Protein AF-A0A2W5B797-F1 (afdb_monomer)

Structure (mmCIF, N/CA/C/O backbone):
data_AF-A0A2W5B797-F1
#
_entry.id   AF-A0A2W5B797-F1
#
loop_
_atom_site.group_PDB
_atom_site.id
_atom_site.type_symbol
_atom_site.label_atom_id
_atom_site.label_alt_id
_atom_site.label_comp_id
_atom_site.label_asym_id
_atom_site.label_entity_id
_atom_site.label_seq_id
_atom_site.pdbx_PDB_ins_code
_atom_site.Cartn_x
_atom_site.Cartn_y
_atom_site.Cartn_z
_atom_site.occupancy
_atom_site.B_iso_or_equiv
_atom_site.auth_seq_id
_atom_site.auth_comp_id
_atom_site.auth_asym_id
_atom_site.auth_atom_id
_atom_site.pdbx_PDB_model_num
ATOM 1 N N . MET A 1 1 ? -12.580 -9.251 2.711 1.00 57.81 1 MET A N 1
ATOM 2 C CA . MET A 1 1 ? -12.273 -7.919 3.290 1.00 57.81 1 MET A CA 1
ATOM 3 C C . MET A 1 1 ? -12.890 -6.840 2.399 1.00 57.81 1 MET A C 1
ATOM 5 O O . MET A 1 1 ? -12.512 -6.782 1.239 1.00 57.81 1 MET A O 1
ATOM 9 N N . PRO A 1 2 ? -13.820 -5.998 2.884 1.00 70.38 2 PRO A N 1
ATOM 10 C CA . PRO A 1 2 ? -14.701 -5.162 2.045 1.00 70.38 2 PRO A CA 1
ATOM 11 C C . PRO A 1 2 ? -14.013 -4.047 1.228 1.00 70.38 2 PRO A C 1
ATOM 13 O O . PRO A 1 2 ? -14.638 -3.453 0.357 1.00 70.38 2 PRO A O 1
ATOM 16 N N . LEU A 1 3 ? -12.734 -3.750 1.487 1.00 76.44 3 LEU A N 1
ATOM 17 C CA . LEU A 1 3 ? -11.953 -2.738 0.754 1.00 76.44 3 LEU A CA 1
ATOM 18 C C . LEU A 1 3 ? -10.917 -3.338 -0.211 1.00 76.44 3 LEU A C 1
ATOM 20 O O . LEU A 1 3 ? -10.251 -2.584 -0.920 1.00 76.44 3 LEU A O 1
ATOM 24 N N . LEU A 1 4 ? -10.781 -4.667 -0.235 1.00 76.31 4 LEU A N 1
ATOM 25 C CA . LEU A 1 4 ? -9.704 -5.362 -0.940 1.00 76.31 4 LEU A CA 1
ATOM 26 C C . LEU A 1 4 ? -9.821 -5.176 -2.454 1.00 76.31 4 LEU A C 1
ATOM 28 O O . LEU A 1 4 ? -8.870 -4.718 -3.077 1.00 76.31 4 LEU A O 1
ATOM 32 N N . ASP A 1 5 ? -11.013 -5.377 -3.014 1.00 80.50 5 ASP A N 1
ATOM 33 C CA . ASP A 1 5 ? -11.255 -5.242 -4.456 1.00 80.50 5 ASP A CA 1
ATOM 34 C C . ASP A 1 5 ? -10.997 -3.812 -4.960 1.00 80.50 5 ASP A C 1
ATOM 36 O O . ASP A 1 5 ? -10.470 -3.595 -6.052 1.00 80.50 5 ASP A O 1
ATOM 40 N N . GLN A 1 6 ? -11.315 -2.807 -4.137 1.00 85.56 6 GLN A N 1
ATOM 41 C CA . GLN A 1 6 ? -11.107 -1.402 -4.495 1.00 85.56 6 GLN A CA 1
ATOM 42 C C . GLN A 1 6 ? -9.624 -1.023 -4.470 1.00 85.56 6 GLN A C 1
ATOM 44 O O . GLN A 1 6 ? -9.146 -0.336 -5.376 1.00 85.56 6 GLN A O 1
ATOM 49 N N . LEU A 1 7 ? -8.892 -1.469 -3.445 1.00 89.94 7 LEU A N 1
ATOM 50 C CA . LEU A 1 7 ? -7.450 -1.252 -3.358 1.00 89.94 7 LEU A CA 1
ATOM 51 C C . LEU A 1 7 ? -6.720 -2.011 -4.465 1.00 89.94 7 LEU A C 1
ATOM 53 O O . LEU A 1 7 ? -5.846 -1.424 -5.097 1.00 89.94 7 LEU A O 1
ATOM 57 N N . TYR A 1 8 ? -7.125 -3.248 -4.766 1.00 92.00 8 TYR A N 1
ATOM 58 C CA . TYR A 1 8 ? -6.546 -4.058 -5.837 1.00 92.00 8 TYR A CA 1
ATOM 59 C C . TYR A 1 8 ? -6.652 -3.365 -7.200 1.00 92.00 8 TYR A C 1
ATOM 61 O O . TYR A 1 8 ? -5.657 -3.237 -7.909 1.00 92.00 8 TYR A O 1
ATOM 69 N N . GLY A 1 9 ? -7.814 -2.789 -7.532 1.00 93.19 9 GLY A N 1
ATOM 70 C CA . GLY A 1 9 ? -7.965 -1.984 -8.749 1.00 93.19 9 GLY A CA 1
ATOM 71 C C . GLY A 1 9 ? -7.047 -0.752 -8.788 1.00 93.19 9 GLY A C 1
ATOM 72 O O . GLY A 1 9 ? -6.599 -0.340 -9.858 1.00 93.19 9 GLY A O 1
ATOM 73 N N . GLY A 1 10 ? -6.732 -0.166 -7.628 1.00 93.00 10 GLY A N 1
ATOM 74 C CA . GLY A 1 10 ? -5.740 0.905 -7.500 1.00 93.00 10 GLY A CA 1
ATOM 75 C C . GLY A 1 10 ? -4.303 0.412 -7.682 1.00 93.00 10 GLY A C 1
ATOM 76 O O . GLY A 1 10 ? -3.544 1.022 -8.433 1.00 93.00 10 GLY A O 1
ATOM 77 N N . ALA A 1 11 ? -3.944 -0.700 -7.043 1.00 93.94 11 ALA A N 1
ATOM 78 C CA . ALA A 1 11 ? -2.636 -1.335 -7.160 1.00 93.94 11 ALA A CA 1
ATOM 79 C C . ALA A 1 11 ? -2.344 -1.759 -8.604 1.00 93.94 11 ALA A C 1
ATOM 81 O O . ALA A 1 11 ? -1.294 -1.408 -9.136 1.00 93.94 11 ALA A O 1
ATOM 82 N N . MET A 1 12 ? -3.312 -2.376 -9.285 1.00 96.31 12 MET A N 1
ATOM 83 C CA . MET A 1 12 ? -3.177 -2.798 -10.680 1.00 96.31 12 MET A CA 1
ATOM 84 C C . MET A 1 12 ? -2.908 -1.623 -11.632 1.00 96.31 12 MET A C 1
ATOM 86 O O . MET A 1 12 ? -2.142 -1.74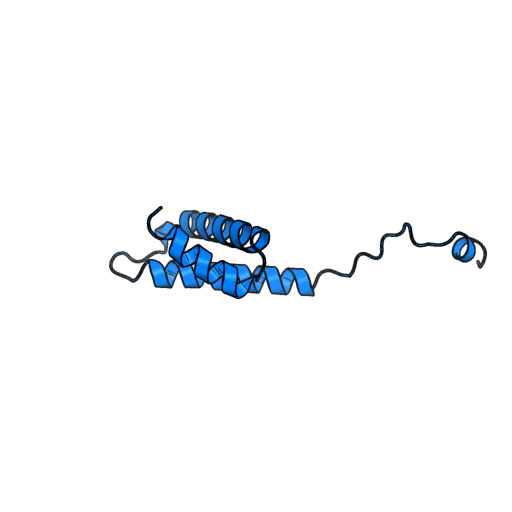9 -12.586 1.00 96.31 12 MET A O 1
ATOM 90 N N . ARG A 1 13 ? -3.480 -0.440 -11.362 1.00 94.69 13 ARG A N 1
ATOM 91 C CA . ARG A 1 13 ? -3.187 0.781 -12.138 1.00 94.69 13 ARG A CA 1
ATOM 92 C C . ARG A 1 13 ? -1.758 1.290 -11.929 1.00 94.69 13 ARG A C 1
ATOM 94 O O . ARG A 1 13 ? -1.211 1.908 -12.840 1.00 94.69 13 ARG A O 1
ATOM 101 N N . LEU A 1 14 ? -1.177 1.060 -10.750 1.00 93.12 14 LEU A N 1
ATOM 102 C CA . LEU A 1 14 ? 0.185 1.479 -10.406 1.00 93.12 14 LEU A CA 1
ATOM 103 C C . LEU A 1 14 ? 1.239 0.503 -10.941 1.00 93.12 14 LEU A C 1
ATOM 105 O O . LEU A 1 14 ? 2.247 0.937 -11.496 1.00 93.12 14 LEU A O 1
ATOM 109 N N . THR A 1 15 ? 1.021 -0.801 -10.777 1.00 93.56 15 THR A N 1
ATOM 110 C CA . THR A 1 15 ? 2.010 -1.835 -11.117 1.00 93.56 15 THR A CA 1
ATOM 111 C C . THR A 1 15 ? 1.897 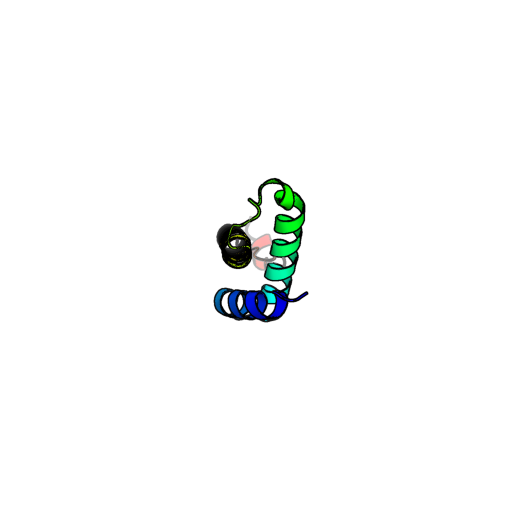-2.312 -12.558 1.00 93.56 15 THR A C 1
ATOM 113 O O . THR A 1 15 ? 2.909 -2.650 -13.160 1.00 93.56 15 THR A O 1
ATOM 116 N N . ARG A 1 16 ? 0.684 -2.317 -13.133 1.00 94.00 16 ARG A N 1
ATOM 117 C CA . ARG A 1 16 ? 0.366 -2.918 -14.445 1.00 94.00 16 ARG A CA 1
ATOM 118 C C . ARG A 1 16 ? 0.715 -4.409 -14.550 1.00 94.00 16 ARG A C 1
ATOM 120 O O . ARG A 1 16 ? 0.738 -4.952 -15.649 1.00 94.00 16 ARG A O 1
ATOM 127 N N . ASN A 1 17 ? 0.952 -5.057 -13.416 1.00 93.62 17 ASN A N 1
ATOM 128 C CA . ASN A 1 17 ? 1.284 -6.467 -13.292 1.00 93.62 17 ASN A CA 1
ATOM 129 C C . ASN A 1 17 ? 0.437 -7.054 -12.145 1.00 93.62 17 ASN A C 1
ATOM 131 O O . ASN A 1 17 ? 0.464 -6.480 -11.048 1.00 93.62 17 ASN A O 1
ATOM 135 N N . PRO A 1 18 ? -0.309 -8.153 -12.376 1.00 93.69 18 PRO A N 1
ATOM 136 C CA . PRO A 1 18 ? -1.123 -8.794 -11.348 1.00 93.69 18 PRO A CA 1
ATOM 137 C C . PRO A 1 18 ? -0.324 -9.266 -10.128 1.00 93.69 18 PRO A C 1
ATOM 139 O O . PRO A 1 18 ? -0.746 -8.980 -9.011 1.00 93.69 18 PRO A O 1
ATOM 142 N N . GLN A 1 19 ? 0.833 -9.916 -10.314 1.00 93.69 19 GLN A N 1
ATOM 143 C CA . GLN A 1 19 ? 1.659 -10.387 -9.195 1.00 93.69 19 GLN A CA 1
ATOM 144 C C . GLN A 1 19 ? 2.167 -9.216 -8.350 1.00 93.69 19 GLN A C 1
ATOM 146 O O . GLN A 1 19 ? 1.964 -9.186 -7.139 1.00 93.69 19 GLN A O 1
ATOM 151 N N . ASP A 1 20 ? 2.732 -8.193 -8.993 1.00 93.06 20 ASP A N 1
ATOM 152 C CA . ASP A 1 20 ? 3.214 -7.008 -8.276 1.00 93.06 20 ASP A CA 1
ATOM 153 C C . ASP A 1 20 ? 2.065 -6.266 -7.565 1.00 93.06 20 ASP A C 1
ATOM 155 O O . ASP A 1 20 ? 2.267 -5.636 -6.524 1.00 93.06 20 ASP A O 1
ATOM 159 N N . ALA A 1 21 ? 0.849 -6.302 -8.127 1.00 94.31 21 ALA A N 1
ATOM 160 C CA . ALA A 1 21 ? -0.332 -5.715 -7.499 1.00 94.31 21 ALA A CA 1
ATOM 161 C C . ALA A 1 21 ? -0.733 -6.481 -6.231 1.00 94.31 21 ALA A C 1
ATOM 163 O O . ALA A 1 21 ? -1.051 -5.849 -5.223 1.00 94.31 21 ALA A O 1
ATOM 164 N N . GLU A 1 22 ? -0.709 -7.813 -6.265 1.00 94.06 22 GLU A N 1
ATOM 165 C CA . GLU A 1 22 ? -0.967 -8.657 -5.095 1.00 94.06 22 GLU A CA 1
ATOM 166 C C . GLU A 1 22 ? 0.052 -8.387 -3.987 1.00 94.06 22 GLU A C 1
ATOM 168 O O . GLU A 1 22 ? -0.344 -8.088 -2.857 1.00 94.06 22 GLU A O 1
ATOM 173 N N . ASP A 1 23 ? 1.342 -8.373 -4.322 1.00 94.75 23 ASP A N 1
ATOM 174 C CA . ASP A 1 23 ? 2.425 -8.091 -3.376 1.00 94.75 23 ASP A CA 1
ATOM 175 C C . ASP A 1 23 ? 2.281 -6.702 -2.743 1.00 94.75 23 ASP A C 1
ATOM 177 O O . ASP A 1 23 ? 2.357 -6.541 -1.519 1.00 94.75 23 ASP A O 1
ATOM 181 N N . LEU A 1 24 ? 1.985 -5.686 -3.559 1.00 95.62 24 LEU A N 1
ATOM 182 C CA . LEU A 1 24 ? 1.751 -4.324 -3.085 1.00 95.62 24 LEU A CA 1
ATOM 183 C C . LEU A 1 24 ? 0.575 -4.258 -2.101 1.00 95.62 24 LEU A C 1
ATOM 185 O O . LEU A 1 24 ? 0.637 -3.529 -1.105 1.00 95.62 24 LEU A O 1
ATOM 189 N N . ILE A 1 25 ? -0.501 -4.998 -2.364 1.00 95.31 25 ILE A N 1
ATOM 190 C CA . ILE A 1 25 ? -1.680 -5.046 -1.496 1.00 95.31 25 ILE A CA 1
ATOM 191 C C . ILE A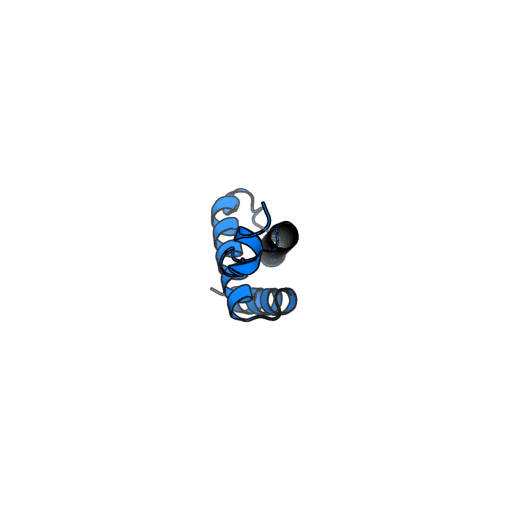 1 25 ? -1.359 -5.739 -0.179 1.00 95.31 25 ILE A C 1
ATOM 193 O O . ILE A 1 25 ? -1.698 -5.204 0.881 1.00 95.31 25 ILE A O 1
ATOM 197 N N . GLN A 1 26 ? -0.674 -6.879 -0.223 1.00 93.94 26 GLN A N 1
ATOM 198 C CA . GLN A 1 26 ? -0.259 -7.592 0.982 1.00 93.94 26 GLN A CA 1
ATOM 199 C C . GLN A 1 26 ? 0.608 -6.708 1.879 1.00 93.94 26 GLN A C 1
ATOM 201 O O . GLN A 1 26 ? 0.321 -6.545 3.068 1.00 93.94 26 GLN A O 1
ATOM 206 N N . GLU A 1 27 ? 1.614 -6.046 1.308 1.00 95.88 27 GLU A N 1
ATOM 207 C CA . GLU A 1 27 ? 2.498 -5.179 2.080 1.00 95.88 27 GLU A CA 1
ATOM 208 C C . GLU A 1 27 ? 1.772 -3.932 2.612 1.00 95.88 27 GLU A C 1
ATOM 210 O O . GLU A 1 27 ? 2.034 -3.473 3.730 1.00 95.88 27 GLU A O 1
ATOM 215 N N . THR A 1 28 ? 0.804 -3.407 1.854 1.00 95.75 28 THR A N 1
ATOM 216 C CA . THR A 1 28 ? -0.074 -2.322 2.312 1.00 95.75 28 THR A CA 1
ATOM 217 C C . THR A 1 28 ? -0.864 -2.739 3.547 1.00 95.75 28 THR A C 1
ATOM 219 O O . THR A 1 28 ? -0.902 -1.985 4.520 1.00 95.75 28 THR A O 1
ATOM 222 N N . TYR A 1 29 ? -1.469 -3.928 3.543 1.00 93.81 29 TYR A N 1
ATOM 223 C CA . TYR A 1 29 ? -2.225 -4.433 4.688 1.00 93.81 29 TYR A CA 1
ATOM 224 C C . TYR A 1 29 ? -1.340 -4.688 5.901 1.00 93.81 29 TYR A C 1
ATOM 226 O O . TYR A 1 29 ? -1.714 -4.293 7.004 1.00 93.81 29 TYR A O 1
ATOM 234 N N . LEU A 1 30 ? -0.154 -5.265 5.707 1.00 95.81 30 LEU A N 1
ATOM 235 C CA . LEU A 1 30 ? 0.801 -5.482 6.790 1.00 95.81 30 LEU A CA 1
ATOM 236 C C . LEU A 1 30 ? 1.190 -4.154 7.458 1.00 95.81 30 LEU A C 1
ATOM 238 O O . LEU A 1 30 ? 1.149 -4.019 8.681 1.00 95.81 30 LEU A O 1
ATOM 242 N N . LYS A 1 31 ? 1.492 -3.126 6.657 1.00 96.00 31 LYS A N 1
ATOM 243 C CA . LYS A 1 31 ? 1.805 -1.781 7.164 1.00 96.00 31 LYS A CA 1
ATOM 244 C C . LYS A 1 31 ? 0.605 -1.108 7.813 1.00 96.00 31 LYS A C 1
ATOM 246 O O . LYS A 1 31 ? 0.787 -0.421 8.817 1.00 96.00 31 LYS A O 1
ATOM 251 N N . ALA A 1 32 ? -0.593 -1.282 7.264 1.00 95.12 32 ALA A N 1
ATOM 252 C CA . ALA A 1 32 ? -1.817 -0.740 7.838 1.00 95.12 32 ALA A CA 1
ATOM 253 C C . ALA A 1 32 ? -2.132 -1.379 9.192 1.00 95.12 32 ALA A C 1
ATOM 255 O O . ALA A 1 32 ? -2.456 -0.660 10.128 1.00 95.12 32 ALA A O 1
ATOM 256 N N . TYR A 1 33 ? -1.973 -2.697 9.321 1.00 94.75 33 TYR A N 1
ATOM 257 C CA . TYR A 1 33 ? -2.152 -3.410 10.582 1.00 94.75 33 TYR A CA 1
ATOM 258 C C . TYR A 1 33 ? -1.154 -2.924 11.640 1.00 94.75 33 TYR A C 1
ATOM 260 O O . TYR A 1 33 ? -1.553 -2.505 12.724 1.00 94.75 33 TYR A O 1
ATOM 268 N N . ASN A 1 34 ? 0.133 -2.855 11.286 1.00 96.12 34 ASN A N 1
ATOM 269 C CA . ASN A 1 34 ? 1.184 -2.391 12.197 1.00 96.12 34 ASN A CA 1
ATOM 270 C C . ASN A 1 34 ? 1.008 -0.926 12.629 1.00 96.12 34 ASN A C 1
ATOM 272 O O . ASN A 1 34 ? 1.370 -0.561 13.742 1.00 96.12 34 ASN A O 1
ATOM 276 N N . ASN A 1 35 ? 0.445 -0.080 11.762 1.00 94.38 35 ASN A N 1
ATOM 277 C CA . ASN A 1 35 ? 0.215 1.338 12.045 1.00 94.38 35 ASN A CA 1
ATOM 278 C C . ASN A 1 35 ? -1.241 1.650 12.401 1.00 94.38 35 ASN A C 1
ATOM 280 O O . ASN A 1 35 ? -1.626 2.822 12.399 1.00 94.38 35 ASN A O 1
ATOM 284 N N . PHE A 1 36 ? -2.063 0.646 12.712 1.00 93.75 36 PHE A N 1
ATOM 285 C CA . PHE A 1 36 ? -3.492 0.854 12.939 1.00 93.75 36 PHE A CA 1
ATOM 286 C C . PHE A 1 36 ? -3.760 1.808 14.109 1.00 93.75 36 PHE A C 1
ATOM 288 O O . PHE A 1 36 ? -4.669 2.625 14.033 1.00 93.75 36 PHE A O 1
ATOM 295 N N . GLY A 1 37 ? -2.901 1.815 15.135 1.00 94.00 37 GLY A N 1
ATOM 296 C CA . GLY A 1 37 ? -2.991 2.768 16.250 1.00 94.00 37 GLY A CA 1
ATOM 297 C C . GLY A 1 37 ? -2.809 4.243 15.858 1.00 94.00 37 GLY A C 1
ATOM 298 O O . GLY A 1 37 ? -3.207 5.128 16.608 1.00 94.00 37 GLY A O 1
ATOM 299 N N . SER A 1 38 ? -2.245 4.531 14.681 1.00 93.19 38 SER A N 1
ATOM 300 C CA . SER A 1 38 ? -2.134 5.898 14.145 1.00 93.19 38 SER A CA 1
ATOM 301 C C . SER A 1 38 ? -3.378 6.353 13.374 1.00 93.19 38 SER A C 1
ATOM 303 O O . SER A 1 38 ? -3.507 7.535 13.036 1.00 93.19 38 SER A O 1
ATOM 305 N N . PHE A 1 39 ? -4.291 5.428 13.067 1.00 95.12 39 PHE A N 1
ATOM 306 C CA . PHE A 1 39 ? -5.523 5.744 12.366 1.00 95.12 39 PHE A CA 1
ATOM 307 C C . PHE A 1 39 ? -6.485 6.496 13.291 1.00 95.12 39 PHE A C 1
ATOM 309 O O . PHE A 1 39 ? -6.797 6.060 14.397 1.00 95.12 39 PHE A O 1
ATOM 316 N N . LYS A 1 40 ? -6.997 7.633 12.815 1.00 93.62 40 LYS A N 1
ATOM 317 C CA . LYS A 1 40 ? -8.001 8.416 13.538 1.00 93.62 40 LYS A CA 1
ATOM 318 C C . LYS A 1 40 ? -9.396 7.918 13.174 1.00 93.62 40 LYS A C 1
ATOM 320 O O . LYS A 1 40 ? -9.850 8.117 12.044 1.00 93.62 40 LYS A O 1
ATOM 325 N N . GLN A 1 41 ? -10.083 7.296 14.129 1.00 92.00 41 GLN A N 1
ATOM 326 C CA . GLN A 1 41 ? -11.472 6.871 13.951 1.00 92.00 41 GLN A CA 1
ATOM 327 C C . GLN A 1 41 ? -12.367 8.063 13.569 1.00 92.00 41 GLN A C 1
ATOM 329 O O . GLN A 1 41 ? -12.140 9.190 14.003 1.00 92.00 41 GLN A O 1
ATOM 334 N N . GLY A 1 42 ? -13.358 7.824 12.708 1.00 92.88 42 GLY A N 1
ATOM 335 C CA . GLY A 1 42 ? -14.214 8.876 12.144 1.00 92.88 42 GLY A CA 1
ATOM 336 C C . GLY A 1 42 ? -13.632 9.565 10.904 1.00 92.88 42 GLY A C 1
ATOM 337 O O . GLY A 1 42 ? -14.339 10.319 10.242 1.00 92.88 42 GLY A O 1
ATOM 338 N N . THR A 1 43 ? -12.377 9.279 10.536 1.00 93.94 43 THR A N 1
ATOM 339 C CA . THR A 1 43 ? -11.792 9.725 9.261 1.00 93.94 43 THR A CA 1
ATOM 340 C C . THR A 1 43 ? -11.947 8.676 8.154 1.00 93.94 43 THR A C 1
ATOM 342 O O . THR A 1 43 ? -12.373 7.542 8.382 1.00 93.94 43 THR A O 1
ATOM 345 N N . ASN A 1 44 ? -11.614 9.053 6.917 1.00 93.25 44 ASN A N 1
ATOM 346 C CA . ASN A 1 44 ? -11.776 8.187 5.753 1.00 93.25 44 ASN A CA 1
ATOM 347 C C . ASN A 1 44 ? -10.704 7.078 5.713 1.00 93.25 44 ASN A C 1
ATOM 349 O O . ASN A 1 44 ? -9.583 7.291 5.241 1.00 93.25 44 ASN A O 1
ATOM 353 N N . LEU A 1 45 ? -11.084 5.873 6.151 1.00 91.69 45 LEU A N 1
ATOM 354 C CA . LEU A 1 45 ? -10.228 4.681 6.137 1.00 91.69 45 LEU A CA 1
ATOM 355 C C . LEU A 1 45 ? -9.700 4.351 4.734 1.00 91.69 45 LEU A C 1
ATOM 357 O O . LEU A 1 45 ? -8.535 3.993 4.583 1.00 91.69 45 LEU A O 1
ATOM 361 N N . LYS A 1 46 ? -10.528 4.514 3.694 1.00 91.69 46 LYS A N 1
ATOM 362 C CA . LYS A 1 46 ? -10.118 4.264 2.306 1.00 91.69 46 LYS A CA 1
ATOM 363 C C . LYS A 1 46 ? -8.984 5.206 1.909 1.00 91.69 46 LYS A C 1
ATOM 365 O O . LYS A 1 46 ? -7.951 4.741 1.441 1.00 91.69 46 LYS A O 1
ATOM 370 N N . ALA A 1 47 ? -9.131 6.508 2.144 1.00 93.69 47 ALA A N 1
ATOM 371 C CA . ALA A 1 47 ? -8.083 7.483 1.838 1.00 93.69 47 ALA A CA 1
ATOM 372 C C . ALA A 1 47 ? -6.776 7.184 2.596 1.00 93.69 47 ALA A C 1
ATOM 374 O O . ALA A 1 47 ? -5.688 7.282 2.025 1.00 93.69 47 ALA A O 1
ATOM 375 N N . TRP A 1 48 ? -6.880 6.761 3.858 1.00 95.69 48 TRP A N 1
ATOM 376 C CA . TRP A 1 48 ? -5.728 6.360 4.663 1.00 95.69 48 TRP A CA 1
ATOM 377 C C . TRP A 1 48 ? -5.019 5.114 4.105 1.00 95.69 48 TRP A C 1
ATOM 379 O O . TRP A 1 48 ? -3.798 5.123 3.957 1.00 95.69 48 TRP A O 1
ATOM 389 N N . LEU A 1 49 ? -5.756 4.082 3.688 1.00 94.81 49 LEU A N 1
ATOM 390 C CA . LEU A 1 49 ? -5.165 2.899 3.048 1.00 94.81 49 LEU A CA 1
ATOM 391 C C . LEU A 1 49 ? -4.513 3.232 1.699 1.00 94.81 49 LEU A C 1
ATOM 393 O O . LEU A 1 49 ? -3.398 2.786 1.431 1.00 94.81 49 LEU A O 1
ATOM 397 N N . TYR A 1 50 ? -5.140 4.081 0.878 1.00 95.12 50 TYR A N 1
ATOM 398 C CA . TYR A 1 50 ? -4.546 4.543 -0.385 1.00 95.12 50 TYR A CA 1
ATOM 399 C C . TYR A 1 50 ? -3.235 5.308 -0.166 1.00 95.12 50 TYR A C 1
ATOM 401 O O . TYR A 1 50 ? -2.296 5.162 -0.952 1.00 95.12 50 TYR A O 1
ATOM 409 N N . ARG A 1 51 ? -3.132 6.091 0.915 1.00 95.94 51 ARG A N 1
ATOM 410 C CA . ARG A 1 51 ? -1.890 6.772 1.315 1.00 95.94 51 ARG A CA 1
ATOM 411 C C . ARG A 1 51 ? -0.774 5.763 1.600 1.00 95.94 51 ARG A C 1
ATOM 413 O O . ARG A 1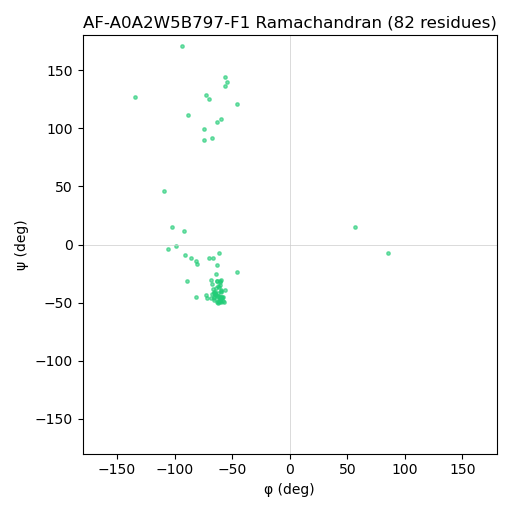 51 ? 0.330 5.929 1.086 1.00 95.94 51 ARG A O 1
ATOM 420 N N . ILE A 1 52 ? -1.058 4.722 2.385 1.00 96.38 52 ILE A N 1
ATOM 421 C CA . ILE A 1 52 ? -0.091 3.660 2.714 1.00 96.38 52 ILE A CA 1
ATOM 422 C C . ILE A 1 52 ? 0.338 2.910 1.449 1.00 96.38 52 ILE A C 1
ATOM 424 O O . ILE A 1 52 ? 1.537 2.716 1.234 1.00 96.38 52 ILE A O 1
ATOM 428 N N . MET A 1 53 ? -0.619 2.552 0.590 1.00 96.62 53 MET A N 1
ATOM 429 C CA . MET A 1 53 ? -0.368 1.856 -0.673 1.00 96.62 53 MET A CA 1
ATOM 430 C C . MET A 1 53 ? 0.543 2.667 -1.593 1.00 96.62 53 MET A C 1
ATOM 432 O O . MET A 1 53 ? 1.566 2.174 -2.061 1.00 96.62 53 MET A O 1
ATOM 436 N N . THR A 1 54 ? 0.224 3.946 -1.796 1.00 96.44 54 THR A N 1
ATOM 437 C CA . THR A 1 54 ? 0.986 4.825 -2.695 1.00 96.44 54 THR A CA 1
ATOM 438 C C . THR A 1 54 ? 2.408 5.045 -2.179 1.00 96.44 54 THR A C 1
ATOM 440 O O . THR A 1 54 ? 3.368 4.968 -2.943 1.00 96.44 54 THR A O 1
ATOM 443 N N . ASN A 1 55 ? 2.568 5.255 -0.868 1.00 96.62 55 ASN A N 1
ATOM 444 C CA . ASN A 1 55 ? 3.886 5.371 -0.245 1.00 96.62 55 ASN A CA 1
ATOM 445 C C . ASN A 1 55 ? 4.700 4.076 -0.398 1.00 96.62 55 ASN A C 1
ATOM 447 O O . ASN A 1 55 ? 5.895 4.132 -0.686 1.00 96.62 55 ASN A O 1
ATOM 451 N N . THR A 1 56 ? 4.059 2.918 -0.223 1.00 96.44 56 THR A N 1
ATOM 452 C CA . THR A 1 56 ? 4.704 1.609 -0.392 1.00 96.44 56 THR A CA 1
ATOM 453 C C . THR A 1 56 ? 5.175 1.419 -1.827 1.00 96.44 56 THR A C 1
ATOM 455 O O . THR A 1 56 ? 6.354 1.150 -2.034 1.00 96.44 56 THR A O 1
ATOM 458 N N . TYR A 1 57 ? 4.314 1.687 -2.809 1.00 96.25 57 TYR A N 1
ATOM 459 C CA . TYR A 1 57 ? 4.664 1.620 -4.226 1.00 96.25 57 TYR A CA 1
ATOM 460 C C . TYR A 1 57 ? 5.846 2.532 -4.584 1.00 96.25 57 TYR A C 1
ATOM 462 O O . TYR A 1 57 ? 6.818 2.076 -5.182 1.00 96.25 57 TYR A O 1
ATOM 470 N N . ILE A 1 58 ? 5.816 3.806 -4.173 1.00 95.44 58 ILE A N 1
ATOM 471 C CA . ILE A 1 58 ? 6.898 4.764 -4.459 1.00 95.44 58 ILE A CA 1
ATOM 472 C C . ILE A 1 58 ? 8.227 4.286 -3.864 1.00 95.44 58 ILE A C 1
ATOM 474 O O . ILE A 1 58 ? 9.274 4.410 -4.505 1.00 95.44 58 ILE A O 1
ATOM 478 N N . ASN A 1 59 ? 8.202 3.746 -2.646 1.00 93.62 59 ASN A N 1
ATOM 479 C CA . ASN A 1 59 ? 9.399 3.230 -1.992 1.00 93.62 59 ASN A CA 1
ATOM 480 C C . ASN A 1 59 ? 9.957 2.005 -2.726 1.00 93.62 59 ASN A C 1
ATOM 482 O O . ASN A 1 59 ? 11.159 1.969 -3.000 1.00 93.62 59 ASN A O 1
ATOM 486 N N . SER A 1 60 ? 9.102 1.054 -3.103 1.00 91.62 60 SER A N 1
ATOM 487 C CA . SER A 1 60 ? 9.496 -0.126 -3.879 1.00 91.62 60 SER A CA 1
ATOM 488 C C . SER A 1 60 ? 10.050 0.262 -5.252 1.00 91.62 60 SER A C 1
ATOM 490 O O . SER A 1 60 ? 11.132 -0.189 -5.622 1.00 91.62 60 SER A O 1
ATOM 492 N N . TYR A 1 61 ? 9.403 1.196 -5.953 1.00 90.88 61 TYR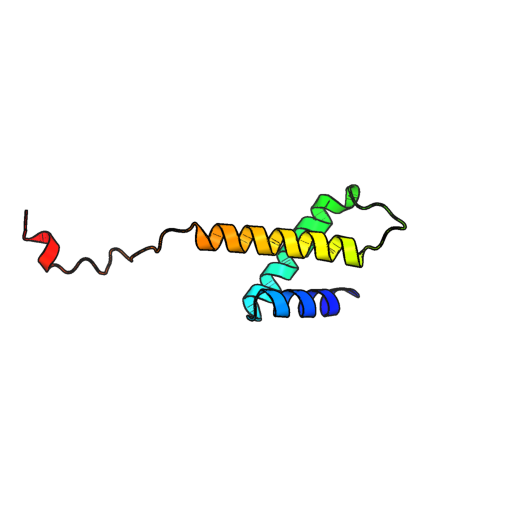 A N 1
ATOM 493 C CA . TYR A 1 61 ? 9.870 1.720 -7.240 1.00 90.88 61 TYR A CA 1
ATOM 494 C C . TYR A 1 61 ? 11.245 2.398 -7.135 1.00 90.88 61 TYR A C 1
ATOM 496 O O . TYR A 1 61 ? 12.150 2.135 -7.929 1.00 90.88 61 TYR A O 1
ATOM 504 N N . ARG A 1 62 ? 11.456 3.240 -6.113 1.00 91.06 62 ARG A N 1
ATOM 505 C CA . ARG A 1 62 ? 12.760 3.879 -5.859 1.00 91.06 62 ARG A CA 1
ATOM 506 C C . ARG A 1 62 ? 13.844 2.861 -5.520 1.00 91.06 62 ARG A C 1
ATOM 508 O O . ARG A 1 62 ? 14.987 3.057 -5.925 1.00 91.06 62 ARG A O 1
ATOM 515 N N . LYS A 1 63 ? 13.505 1.802 -4.779 1.00 89.75 63 LYS A N 1
ATOM 516 C CA . LYS A 1 63 ? 14.427 0.709 -4.451 1.00 89.75 63 LYS A CA 1
ATOM 517 C C . LYS A 1 63 ? 14.817 -0.069 -5.706 1.00 89.75 63 LYS A C 1
ATOM 519 O O . LYS A 1 63 ? 16.004 -0.289 -5.908 1.00 8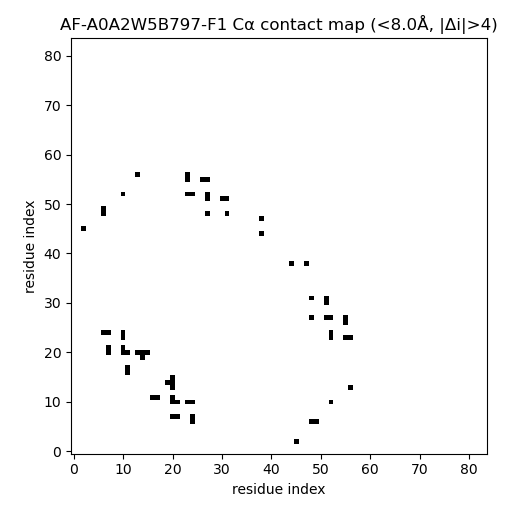9.75 63 LYS A O 1
ATOM 524 N N . ALA A 1 64 ? 13.854 -0.405 -6.564 1.00 87.00 64 ALA A N 1
ATOM 525 C CA . ALA A 1 64 ? 14.100 -1.087 -7.832 1.00 87.00 64 ALA A CA 1
ATOM 526 C C . ALA A 1 64 ? 15.025 -0.272 -8.748 1.00 87.00 64 ALA A C 1
ATOM 528 O O . ALA A 1 64 ? 16.020 -0.796 -9.230 1.00 87.00 64 ALA A O 1
ATOM 529 N N . LYS A 1 65 ? 14.781 1.038 -8.893 1.00 88.00 65 LYS A N 1
ATOM 530 C CA . LYS A 1 65 ? 15.622 1.927 -9.715 1.00 88.00 65 LYS A CA 1
ATOM 531 C C . LYS A 1 65 ? 17.063 2.080 -9.203 1.00 88.00 65 LYS A C 1
ATOM 533 O O . LYS A 1 65 ? 17.948 2.436 -9.970 1.00 88.00 65 LYS A O 1
ATOM 538 N N . ARG A 1 66 ? 17.295 1.886 -7.901 1.00 88.56 66 ARG A N 1
ATOM 539 C CA . ARG A 1 66 ? 18.621 2.010 -7.270 1.00 88.56 66 ARG A CA 1
ATOM 540 C C . ARG A 1 66 ? 19.406 0.702 -7.241 1.00 88.56 66 ARG A C 1
ATOM 542 O O . ARG A 1 66 ? 20.565 0.733 -6.840 1.00 88.56 66 ARG A O 1
ATOM 549 N N . ARG A 1 67 ? 18.794 -0.431 -7.596 1.00 80.19 67 ARG A N 1
ATOM 550 C CA . ARG A 1 67 ? 19.519 -1.699 -7.689 1.00 80.19 67 ARG A CA 1
ATOM 551 C C . ARG A 1 67 ? 20.456 -1.634 -8.900 1.00 80.19 6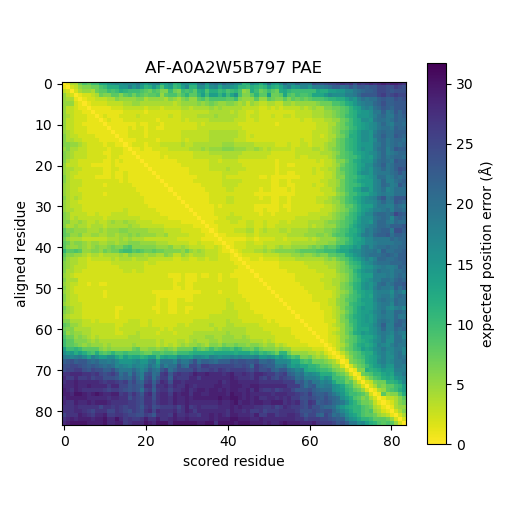7 ARG A C 1
ATOM 553 O O . ARG A 1 67 ? 19.971 -1.326 -9.988 1.00 80.19 67 ARG A O 1
ATOM 560 N N . PRO A 1 68 ? 21.766 -1.881 -8.724 1.00 77.75 68 PRO A N 1
ATOM 561 C CA . PRO A 1 68 ? 22.655 -2.122 -9.851 1.00 77.75 68 PRO A CA 1
ATOM 562 C C . PRO A 1 68 ? 22.076 -3.257 -10.692 1.00 77.75 68 PRO A C 1
ATOM 564 O O . PRO A 1 68 ? 21.556 -4.222 -10.130 1.00 77.75 68 PRO A O 1
ATOM 567 N N . THR A 1 69 ? 22.143 -3.140 -12.017 1.00 70.62 69 THR A N 1
ATOM 568 C CA . THR A 1 69 ? 21.908 -4.292 -12.885 1.00 70.62 69 THR A CA 1
ATOM 569 C C . THR A 1 69 ? 22.956 -5.326 -12.505 1.00 70.62 69 THR A C 1
ATOM 571 O O . THR A 1 69 ? 24.142 -5.106 -12.743 1.00 70.62 69 THR A O 1
ATOM 574 N N . GLU A 1 70 ? 22.540 -6.401 -11.841 1.00 65.12 70 GLU A N 1
ATOM 575 C CA . GLU A 1 70 ? 23.409 -7.544 -11.604 1.00 65.12 70 GLU A CA 1
ATOM 576 C C . GLU A 1 70 ? 23.664 -8.174 -12.973 1.00 65.12 70 GLU A C 1
ATOM 578 O O . GLU A 1 70 ? 22.867 -8.963 -13.472 1.00 65.12 70 GLU A O 1
ATOM 583 N N . SER A 1 71 ? 24.738 -7.742 -13.636 1.00 61.38 71 SER A N 1
ATOM 584 C CA . SER A 1 71 ? 25.342 -8.519 -14.706 1.00 61.38 71 SER A CA 1
ATOM 585 C C . SER A 1 71 ? 25.830 -9.801 -14.050 1.00 61.38 71 SER A C 1
ATOM 587 O O . SER A 1 71 ? 26.788 -9.777 -13.273 1.00 61.38 71 SER A O 1
ATOM 589 N N . SER A 1 72 ? 25.108 -10.891 -14.284 1.00 54.88 72 SER A N 1
ATOM 590 C CA . SER A 1 72 ? 25.505 -12.238 -13.897 1.00 54.88 72 SER A CA 1
ATOM 591 C C . SER A 1 72 ? 26.972 -12.443 -14.272 1.00 54.88 72 SER A C 1
ATOM 593 O O . SER A 1 72 ? 27.341 -12.309 -15.436 1.00 54.88 72 SER A O 1
ATOM 595 N N . ALA A 1 73 ? 27.814 -12.755 -13.284 1.00 58.59 73 A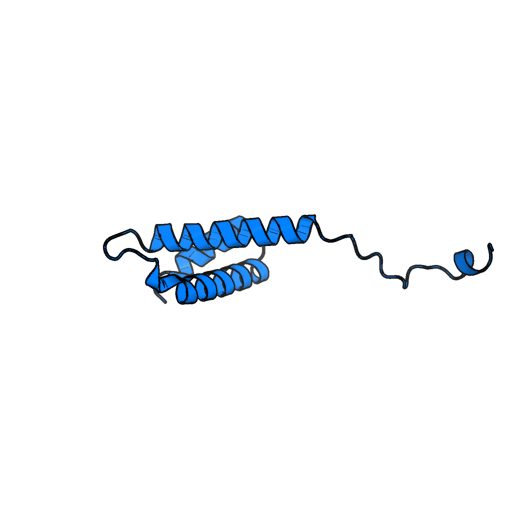LA A N 1
ATOM 596 C CA . ALA A 1 73 ? 29.238 -13.028 -13.496 1.00 58.59 73 ALA A CA 1
ATOM 597 C C . ALA A 1 73 ? 29.490 -14.247 -14.413 1.00 58.59 73 ALA A C 1
ATOM 599 O O . ALA A 1 73 ? 30.624 -14.470 -14.822 1.00 58.59 73 ALA A O 1
ATOM 600 N N . ASP A 1 74 ? 28.437 -14.988 -14.772 1.00 59.06 74 ASP A N 1
ATOM 601 C CA . ASP A 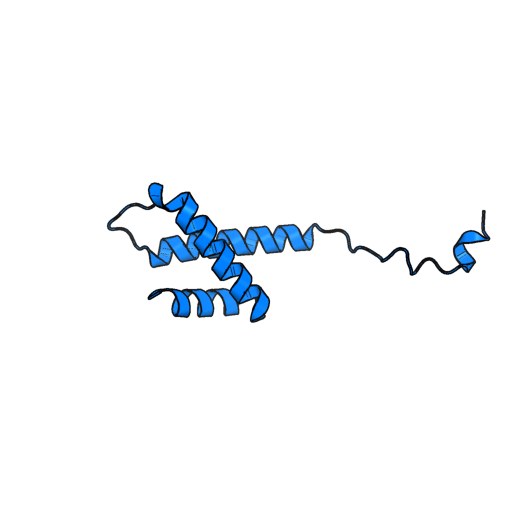1 74 ? 28.457 -16.075 -15.757 1.00 59.06 74 ASP A CA 1
ATOM 602 C C . ASP A 1 74 ? 28.654 -15.597 -17.212 1.00 59.06 74 ASP A C 1
ATOM 604 O O . ASP A 1 74 ? 28.941 -16.412 -18.083 1.00 59.06 74 ASP A O 1
ATOM 608 N N . GLU A 1 75 ? 28.551 -14.290 -17.500 1.00 56.19 75 GLU A N 1
ATOM 609 C CA . GLU A 1 75 ? 28.898 -13.714 -18.816 1.00 56.19 75 GLU A CA 1
ATOM 610 C C . GLU A 1 75 ? 30.361 -13.238 -18.913 1.00 56.19 75 GLU A C 1
ATOM 612 O O . GLU A 1 75 ? 30.741 -12.569 -19.877 1.00 56.19 75 GLU A O 1
ATOM 617 N N . LEU A 1 76 ? 31.218 -13.577 -17.946 1.00 58.38 76 LEU A N 1
ATOM 618 C CA . LEU A 1 76 ? 32.662 -13.430 -18.125 1.00 58.38 76 LEU A CA 1
ATOM 619 C C . LEU A 1 76 ? 33.141 -14.543 -19.062 1.00 58.38 76 LEU A C 1
ATOM 621 O O . LEU A 1 76 ? 33.478 -15.640 -18.632 1.00 58.38 76 LEU A O 1
ATOM 625 N N . SER A 1 77 ? 33.142 -14.269 -20.368 1.00 64.50 77 SER A N 1
ATOM 626 C CA . SER A 1 77 ? 33.709 -15.187 -21.358 1.00 64.50 77 SER A CA 1
ATOM 627 C C . SER A 1 77 ? 35.169 -15.494 -21.005 1.00 64.50 77 SER A C 1
ATOM 629 O O . SER A 1 77 ? 35.925 -14.558 -20.732 1.00 64.50 77 SER A O 1
ATOM 631 N N . ASP A 1 78 ? 35.583 -16.761 -21.101 1.00 61.06 78 ASP A N 1
ATOM 632 C CA . ASP A 1 78 ? 36.961 -17.242 -20.873 1.00 61.06 78 ASP A CA 1
ATOM 633 C C . ASP A 1 78 ? 38.048 -16.389 -21.562 1.00 61.06 78 ASP A C 1
ATOM 635 O O . ASP A 1 78 ? 39.192 -16.323 -21.111 1.00 61.06 78 ASP A O 1
ATOM 639 N N . PHE A 1 79 ? 37.686 -15.669 -22.628 1.00 63.66 79 PHE A N 1
ATOM 640 C CA . PHE A 1 79 ? 38.549 -14.726 -23.336 1.00 63.66 79 PHE A CA 1
ATOM 641 C C . PHE A 1 79 ? 39.073 -13.573 -22.454 1.00 63.66 79 PHE A C 1
ATOM 643 O O . PHE A 1 79 ? 40.179 -13.083 -22.672 1.00 63.66 79 PHE A O 1
ATOM 650 N N . GLN A 1 80 ? 38.316 -13.150 -21.436 1.00 61.38 80 GLN A N 1
ATOM 651 C CA . GLN A 1 80 ? 38.701 -12.060 -20.531 1.00 61.38 80 GLN A CA 1
ATOM 652 C C . GLN A 1 80 ? 39.682 -12.498 -19.430 1.00 61.38 80 GLN A C 1
ATOM 654 O O . GLN A 1 80 ? 40.358 -11.647 -18.857 1.00 61.38 80 GLN A O 1
ATOM 659 N N . LEU A 1 81 ? 39.822 -13.803 -19.166 1.00 63.78 81 LEU A N 1
ATOM 660 C CA . LEU A 1 81 ? 40.753 -14.343 -18.163 1.00 63.78 81 LEU A CA 1
ATOM 661 C C . LEU A 1 81 ? 42.198 -14.469 -18.680 1.00 63.78 81 LEU A C 1
ATOM 663 O O . LEU A 1 81 ? 43.119 -14.620 -17.884 1.00 63.78 81 LEU A O 1
ATOM 667 N N . TYR A 1 82 ? 42.411 -14.381 -19.998 1.00 66.44 82 TYR A N 1
ATOM 668 C CA . TYR A 1 82 ? 43.717 -14.607 -20.634 1.00 66.44 82 TYR A CA 1
ATOM 669 C C . TYR A 1 82 ? 44.511 -13.328 -20.966 1.00 66.44 82 TYR A C 1
ATOM 671 O O . TYR A 1 82 ? 45.613 -13.420 -21.495 1.00 66.44 82 TYR A O 1
ATOM 679 N N . THR A 1 83 ? 43.972 -12.135 -20.690 1.00 63.22 83 THR A N 1
ATOM 680 C CA . THR A 1 83 ? 44.608 -10.832 -21.003 1.00 63.22 83 THR A CA 1
ATOM 681 C C . THR A 1 83 ? 45.091 -10.099 -19.739 1.00 63.22 83 THR A C 1
ATOM 683 O O . THR A 1 83 ? 44.863 -8.907 -19.570 1.00 63.22 83 THR A O 1
ATOM 686 N N . THR A 1 84 ? 45.765 -10.805 -18.826 1.00 60.88 84 THR A N 1
ATOM 687 C CA . THR A 1 84 ? 46.574 -10.159 -17.767 1.00 60.88 84 THR A CA 1
ATOM 688 C C . THR A 1 84 ? 48.047 -10.171 -18.143 1.00 60.88 84 THR A C 1
ATOM 690 O O . THR A 1 84 ? 48.502 -11.220 -18.648 1.00 60.88 84 THR A O 1
#

Foldseek 3Di:
DVCQVVQLVVLCVLPVDNVSSVVLSVVLVVVCVVCVVVDDPPDDPNVVSVVSSVVSSVVVVVVVVPDDPPPPPVPPPPVNVPPD

Nearest PDB structures (foldseek):
  6kop-assembly1_F  TM=8.294E-01  e=1.654E-07  Mycobacterium tuberculosis H37Rv
  6kon-assembly1_F  TM=8.252E-01  e=2.814E-07  Mycobacterium tuberculosis H37Rv
  6jcy-assembly1_F  TM=7.911E-01  e=9.171E-07  Mycobacterium tuberculosis H37Rv
  5wur-assembly1_A  TM=8.876E-01  e=4.032E-03  Bacillus subtilis subsp. subtilis str. 168
  5wuq-assembly1_A  TM=8.935E-01  e=6.467E-03  Bacillus subtilis subsp. subtilis str. 168

InterPro domains:
  IPR000838 RNA polymerase sigma factor 70, ECF, conserved site [PS01063] (21-52)
  IPR007627 RNA polymerase sigma-70 region 2 [PF04542] (4-67)
  IPR013325 RNA polymerase sigma factor, region 2 [SSF88946] (3-78)
  IPR014284 RNA polymerase sigma-70-like domain [TIGR02937] (4-72)
  IPR039425 RNA polymerase sigma-70-like [PTHR43133] (5-71)

Radius of gyration: 19.77 Å; Cα contacts (8 Å, |Δi|>4): 34; chains: 1; bounding box: 61×27×40 Å

Secondary structure (DSSP, 8-state):
-TTHHHHHHHHHHHHSSHHHHHHHHHHHHHHHHHTGGG--TTS-HHHHHHHHHHHHHHHHHHHHHHS-----GGG--GGGGG--

Solvent-accessible surface area (backbone atoms only — not comparable to full-atom values): 5150 Å² total; per-residue (Å²): 117,99,58,50,71,63,49,44,59,52,33,34,72,74,58,75,35,71,68,58,15,50,53,48,49,54,54,28,50,55,51,46,62,77,45,45,90,74,59,62,86,94,54,65,63,67,63,52,50,50,50,49,34,51,54,49,52,53,51,52,53,55,51,58,74,66,52,75,81,79,72,62,76,85,72,65,54,76,76,70,76,72,78,122

Sequence (84 aa):
MPLLDQLYGGAMRLTRNPQDAEDLIQETYLKAYNNFGSFKQGTNLKAWLYRIMTNTYINSYRKAKRRPTESSADELSDFQLYTT

Organism: NCBI:txid43771

Mean predicted aligned error: 8.99 Å

pLDDT: mean 85.98, std 13.31, range [54.88, 96.62]